Protein AF-A0A537V758-F1 (afdb_monomer_lite)

Radius of gyration: 15.3 Å; chains: 1; bounding box: 32×19×49 Å

pLDDT: mean 82.53, std 11.65, range [51.62, 93.31]

Secondary structure (DSSP, 8-state):
-HHHHHHHHHSHHHHHT--S-HHHHHHHHHHHHTTSS--HHHHHHHHHHHHHHIIIIIHHHHHTS--PPP-

Foldseek 3Di:
DLVVLLCQCLPPVNVVVVPDDNVVSVVLSVCCVVVVDDPPVVSVVSNVVSVCCVVPVVVVVVVPPDDDPDD

Structure (mmCIF, N/CA/C/O backbone):
data_AF-A0A537V758-F1
#
_entry.id   AF-A0A537V758-F1
#
loop_
_atom_site.group_PDB
_atom_site.id
_atom_site.type_symbol
_atom_site.label_atom_id
_atom_site.label_alt_id
_atom_site.label_comp_id
_atom_site.label_asym_id
_atom_site.label_entity_id
_atom_site.label_seq_id
_atom_site.pdbx_PDB_ins_code
_atom_site.Cartn_x
_atom_site.Cartn_y
_atom_site.Cartn_z
_atom_site.occupancy
_atom_site.B_iso_or_equiv
_atom_site.auth_seq_id
_atom_site.auth_comp_id
_atom_site.auth_asym_id
_atom_site.auth_atom_id
_atom_site.pdbx_PDB_model_num
ATOM 1 N N . LEU A 1 1 ? 5.629 8.414 7.569 1.00 63.59 1 LEU A N 1
ATOM 2 C CA . LEU A 1 1 ? 5.652 6.931 7.461 1.00 63.59 1 LEU A CA 1
ATOM 3 C C . LEU A 1 1 ? 4.392 6.365 6.815 1.00 63.59 1 LEU A C 1
ATOM 5 O O . LEU A 1 1 ? 4.538 5.602 5.874 1.00 63.59 1 LEU A O 1
ATOM 9 N N . ARG A 1 2 ? 3.181 6.739 7.257 1.00 70.00 2 ARG A N 1
ATOM 10 C CA . ARG A 1 2 ? 1.927 6.250 6.650 1.00 70.00 2 ARG A CA 1
ATOM 11 C C . ARG A 1 2 ? 1.854 6.487 5.132 1.00 70.00 2 ARG A C 1
ATOM 13 O O . ARG A 1 2 ? 1.591 5.542 4.406 1.00 70.00 2 ARG A O 1
ATOM 20 N N . GLU A 1 3 ? 2.134 7.703 4.667 1.00 75.50 3 GLU A N 1
ATOM 21 C CA . GLU A 1 3 ? 2.147 8.048 3.231 1.00 75.50 3 GLU A CA 1
ATOM 22 C C . GLU A 1 3 ? 3.141 7.197 2.434 1.00 75.50 3 GLU A C 1
ATOM 24 O O . GLU A 1 3 ? 2.746 6.512 1.502 1.00 75.50 3 GLU A O 1
ATOM 29 N N . LEU A 1 4 ? 4.390 7.103 2.903 1.00 80.75 4 LEU A N 1
ATOM 30 C CA . LEU A 1 4 ? 5.409 6.249 2.289 1.00 80.75 4 LEU A CA 1
ATOM 31 C C . LEU A 1 4 ? 4.963 4.779 2.186 1.00 80.75 4 LEU A C 1
ATOM 33 O O . LEU A 1 4 ? 5.231 4.125 1.183 1.00 80.75 4 LEU A O 1
ATOM 37 N N . ALA A 1 5 ? 4.278 4.250 3.205 1.00 82.50 5 ALA A N 1
ATOM 38 C CA . ALA A 1 5 ? 3.750 2.888 3.178 1.00 82.50 5 ALA A CA 1
ATOM 39 C C . ALA A 1 5 ? 2.590 2.732 2.177 1.00 82.50 5 ALA A C 1
ATOM 41 O O . ALA A 1 5 ? 2.519 1.706 1.504 1.00 82.50 5 ALA A O 1
ATOM 42 N N . HIS A 1 6 ? 1.718 3.738 2.040 1.00 85.69 6 HIS A N 1
ATOM 43 C CA . HIS A 1 6 ? 0.690 3.759 0.995 1.00 85.69 6 HIS A CA 1
ATOM 44 C C . HIS A 1 6 ? 1.324 3.765 -0.397 1.00 85.69 6 HIS A C 1
ATOM 46 O O . HIS A 1 6 ? 1.006 2.894 -1.202 1.00 85.69 6 HIS A O 1
ATOM 52 N N . ASP A 1 7 ? 2.253 4.681 -0.656 1.00 86.12 7 ASP A N 1
ATOM 53 C CA . ASP A 1 7 ? 2.893 4.819 -1.967 1.00 86.12 7 ASP A CA 1
ATOM 54 C C . ASP A 1 7 ? 3.719 3.583 -2.329 1.00 86.12 7 ASP A C 1
ATOM 56 O O . ASP A 1 7 ? 3.756 3.154 -3.481 1.00 86.12 7 ASP A O 1
ATOM 60 N N . THR A 1 8 ? 4.357 2.964 -1.336 1.00 87.88 8 THR A N 1
ATOM 61 C CA . THR A 1 8 ? 5.161 1.759 -1.550 1.00 87.88 8 THR A CA 1
ATOM 62 C C . THR A 1 8 ? 4.275 0.550 -1.850 1.00 87.88 8 THR A C 1
ATOM 64 O O . THR A 1 8 ? 4.481 -0.115 -2.860 1.00 87.88 8 THR A O 1
ATOM 67 N N . LEU A 1 9 ? 3.259 0.287 -1.019 1.00 88.19 9 LEU A N 1
ATOM 68 C CA . LEU A 1 9 ? 2.444 -0.932 -1.104 1.00 88.19 9 LEU A CA 1
ATOM 69 C C . LEU A 1 9 ? 1.298 -0.863 -2.122 1.00 88.19 9 LEU A C 1
ATOM 71 O O . LEU A 1 9 ? 0.798 -1.901 -2.553 1.00 88.19 9 LEU A O 1
ATOM 75 N N . LEU A 1 10 ? 0.840 0.339 -2.476 1.00 88.94 10 LEU A N 1
ATOM 76 C CA . LEU A 1 10 ? -0.211 0.566 -3.477 1.00 88.94 10 LEU A CA 1
ATOM 77 C C . LEU A 1 10 ? 0.329 1.195 -4.767 1.00 88.94 10 LEU A C 1
ATOM 79 O O . LEU A 1 10 ? -0.446 1.445 -5.694 1.00 88.94 10 LEU A O 1
ATOM 83 N N . GLY A 1 11 ? 1.639 1.438 -4.828 1.00 86.81 11 GLY A N 1
ATOM 84 C CA . GLY A 1 11 ? 2.321 1.955 -6.005 1.00 86.81 11 GLY A CA 1
ATOM 85 C C . GLY A 1 11 ? 2.203 1.028 -7.211 1.00 86.81 11 GLY A C 1
ATOM 86 O O . GLY A 1 11 ? 1.897 -0.161 -7.100 1.00 86.81 11 GLY A O 1
ATOM 87 N N . GLN A 1 12 ? 2.462 1.589 -8.389 1.00 84.81 12 GLN A N 1
ATOM 88 C CA . GLN A 1 12 ? 2.365 0.881 -9.664 1.00 84.81 12 GLN A CA 1
ATOM 89 C C . GLN A 1 12 ? 3.176 -0.435 -9.710 1.00 84.81 12 GLN A C 1
ATOM 91 O O . GLN A 1 12 ? 2.565 -1.447 -10.054 1.00 84.81 12 GLN A O 1
ATOM 96 N N . PRO A 1 13 ? 4.449 -0.500 -9.257 1.00 83.69 13 PRO A N 1
ATOM 97 C CA . PRO A 1 13 ? 5.229 -1.746 -9.284 1.00 83.69 13 PRO A CA 1
ATOM 98 C C . PRO A 1 13 ? 4.586 -2.882 -8.471 1.00 83.69 13 PRO A C 1
ATOM 100 O O . PRO A 1 13 ? 4.476 -4.020 -8.927 1.00 83.69 13 PRO A O 1
ATOM 103 N N . ALA A 1 14 ? 4.073 -2.559 -7.279 1.00 85.44 14 ALA A N 1
ATOM 104 C CA . ALA A 1 14 ? 3.389 -3.518 -6.413 1.00 85.44 14 ALA A CA 1
ATOM 105 C C . ALA A 1 14 ? 2.085 -4.043 -7.044 1.00 85.44 14 ALA A C 1
ATOM 107 O O . ALA A 1 14 ? 1.728 -5.212 -6.873 1.00 85.44 14 ALA A O 1
ATOM 108 N N . ARG A 1 15 ? 1.371 -3.187 -7.790 1.00 86.00 15 ARG A N 1
ATOM 109 C CA . ARG A 1 15 ? 0.125 -3.547 -8.484 1.00 86.00 15 ARG A CA 1
ATOM 110 C C . ARG A 1 15 ? 0.374 -4.400 -9.722 1.00 86.00 15 ARG A C 1
ATOM 112 O O . ARG A 1 15 ? -0.367 -5.355 -9.934 1.00 86.00 15 ARG A O 1
ATOM 119 N N . GLU A 1 16 ? 1.391 -4.071 -10.511 1.00 87.69 16 GLU A N 1
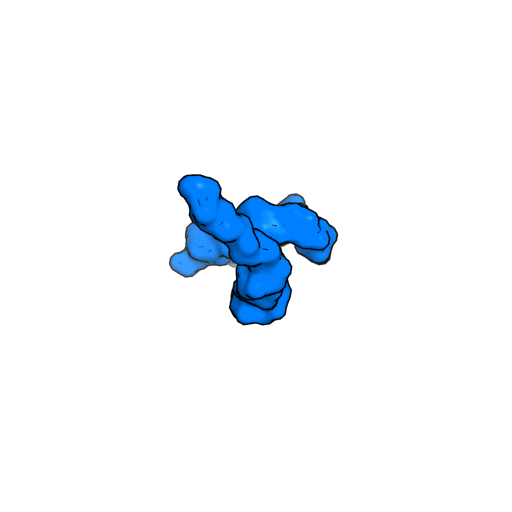ATOM 120 C CA . GLU A 1 16 ? 1.755 -4.801 -11.733 1.00 87.69 16 GLU A CA 1
ATOM 121 C C . GLU A 1 16 ? 2.206 -6.231 -11.433 1.00 87.69 16 GLU A C 1
ATOM 123 O O . GLU A 1 16 ? 1.846 -7.155 -12.159 1.00 87.69 16 GLU A O 1
ATOM 128 N N . ARG A 1 17 ? 2.897 -6.439 -10.305 1.00 87.44 17 ARG A N 1
ATOM 129 C CA . ARG A 1 17 ? 3.254 -7.778 -9.815 1.00 87.44 17 ARG A CA 1
ATOM 130 C C . ARG A 1 17 ? 2.047 -8.674 -9.518 1.00 87.44 17 ARG A C 1
ATOM 132 O O . ARG A 1 17 ? 2.172 -9.892 -9.578 1.00 87.44 17 ARG A O 1
ATOM 139 N N . GLY A 1 18 ? 0.907 -8.110 -9.110 1.00 87.00 18 GLY A N 1
ATOM 140 C CA . GLY A 1 18 ? -0.303 -8.875 -8.772 1.00 87.00 18 GLY A CA 1
ATOM 141 C C . GLY A 1 18 ? -0.202 -9.781 -7.530 1.00 87.00 18 GLY A C 1
ATOM 142 O O . GLY A 1 18 ? -1.127 -10.543 -7.259 1.00 87.00 18 GLY A O 1
ATOM 143 N N . ILE A 1 19 ? 0.888 -9.704 -6.755 1.00 87.00 19 ILE A N 1
ATOM 144 C CA . ILE A 1 19 ? 1.131 -10.555 -5.570 1.00 87.00 19 ILE A CA 1
ATOM 145 C C . ILE A 1 19 ? 0.286 -10.102 -4.372 1.00 87.00 19 ILE A C 1
ATOM 147 O O . ILE A 1 19 ? -0.151 -10.911 -3.553 1.00 87.00 19 ILE A O 1
ATOM 151 N N . MET A 1 20 ? 0.037 -8.797 -4.264 1.00 88.62 20 MET A N 1
ATOM 152 C CA . MET A 1 20 ? -0.747 -8.205 -3.185 1.00 88.62 20 MET A CA 1
ATOM 153 C C . MET A 1 20 ? -2.113 -7.768 -3.704 1.00 88.62 20 MET A C 1
ATOM 155 O O . MET A 1 20 ? -2.222 -7.179 -4.775 1.00 88.62 20 MET A O 1
ATOM 159 N N . ARG A 1 21 ? -3.170 -8.004 -2.917 1.00 90.38 21 ARG A N 1
ATOM 160 C CA . ARG A 1 21 ? -4.513 -7.483 -3.214 1.00 90.38 21 ARG A CA 1
ATOM 161 C C . ARG A 1 21 ? -4.612 -6.016 -2.773 1.00 90.38 21 ARG A C 1
ATOM 163 O O . ARG A 1 21 ? -4.683 -5.783 -1.561 1.00 90.38 21 ARG A O 1
ATOM 170 N N . PRO A 1 22 ? -4.699 -5.036 -3.694 1.00 89.38 22 PRO A N 1
ATOM 171 C CA . PRO A 1 22 ? -4.622 -3.615 -3.342 1.00 89.38 22 PRO A CA 1
ATOM 172 C C . PRO A 1 22 ? -5.738 -3.175 -2.391 1.00 89.38 22 PRO A C 1
ATOM 174 O O . PRO A 1 22 ? -5.506 -2.385 -1.482 1.00 89.38 22 PRO A O 1
ATOM 177 N N . ASP A 1 23 ? -6.945 -3.722 -2.553 1.00 92.19 23 ASP A N 1
ATOM 178 C CA . ASP A 1 23 ? -8.085 -3.398 -1.687 1.00 92.19 23 ASP A CA 1
ATOM 179 C C . ASP A 1 23 ? -7.870 -3.865 -0.244 1.00 92.19 23 ASP A C 1
ATOM 181 O O . ASP A 1 23 ? -8.250 -3.179 0.705 1.00 92.19 23 ASP A O 1
ATOM 185 N N . TYR A 1 24 ? -7.231 -5.024 -0.067 1.00 91.69 24 TYR A N 1
ATOM 186 C CA . TYR A 1 24 ? -6.936 -5.558 1.259 1.00 91.69 24 TYR A CA 1
ATOM 187 C C . TYR A 1 24 ? -5.827 -4.762 1.951 1.00 91.69 24 TYR A C 1
ATOM 189 O O . TYR A 1 24 ? -5.944 -4.428 3.129 1.00 91.69 24 TYR A O 1
ATOM 197 N N . VAL A 1 25 ? -4.782 -4.407 1.203 1.00 91.88 25 VAL A N 1
ATOM 198 C CA . VAL A 1 25 ? -3.685 -3.561 1.688 1.00 91.88 25 VAL A CA 1
ATOM 199 C C . VAL A 1 25 ? -4.199 -2.177 2.090 1.00 91.88 25 VAL A C 1
ATOM 201 O O . VAL A 1 25 ? -3.877 -1.702 3.177 1.00 91.88 25 VAL A O 1
ATOM 204 N N . ARG A 1 26 ? -5.060 -1.559 1.270 1.00 91.75 26 ARG A N 1
ATOM 205 C CA . ARG A 1 26 ? -5.687 -0.264 1.575 1.00 91.75 26 ARG A CA 1
ATOM 206 C C . ARG A 1 26 ? -6.468 -0.320 2.882 1.00 91.75 26 ARG A C 1
ATOM 208 O O . ARG A 1 26 ? -6.235 0.492 3.766 1.00 91.75 26 ARG A O 1
ATOM 215 N N . ARG A 1 27 ? -7.299 -1.351 3.055 1.00 92.38 27 ARG A N 1
ATOM 216 C CA . ARG A 1 27 ? -8.053 -1.559 4.294 1.00 92.38 27 ARG A CA 1
ATOM 217 C C . ARG A 1 27 ? -7.144 -1.700 5.521 1.00 92.38 27 ARG A C 1
ATOM 219 O O . ARG A 1 27 ? -7.459 -1.139 6.565 1.00 92.38 27 ARG A O 1
ATOM 226 N N . LEU A 1 28 ? -6.034 -2.436 5.421 1.00 91.50 28 LEU A N 1
ATOM 227 C CA . LEU A 1 28 ? -5.071 -2.565 6.526 1.00 91.50 28 LEU A CA 1
ATOM 228 C C . LEU A 1 28 ? -4.447 -1.215 6.898 1.00 91.50 28 LEU A C 1
ATOM 230 O O . LEU A 1 28 ? -4.307 -0.914 8.084 1.00 91.50 28 LEU A O 1
ATOM 234 N N . LEU A 1 29 ? -4.083 -0.418 5.893 1.00 90.56 29 LEU A N 1
ATOM 235 C CA . LEU A 1 29 ? -3.507 0.911 6.078 1.00 90.56 29 LEU A CA 1
ATOM 236 C C . LEU A 1 29 ? -4.518 1.893 6.687 1.00 90.56 29 LEU A C 1
ATOM 238 O O . LEU A 1 29 ? -4.158 2.640 7.596 1.00 90.56 29 LEU A O 1
ATOM 242 N N . ASP A 1 30 ? -5.778 1.844 6.252 1.00 91.06 30 ASP A N 1
ATOM 243 C CA . ASP A 1 30 ? -6.860 2.683 6.776 1.00 91.06 30 ASP A CA 1
ATOM 244 C C . ASP A 1 30 ? -7.202 2.312 8.228 1.00 91.06 30 ASP A C 1
ATOM 246 O O . ASP A 1 30 ? -7.239 3.182 9.097 1.00 91.06 30 ASP A O 1
ATOM 250 N N . GLU A 1 31 ? -7.373 1.016 8.530 1.00 91.94 31 GLU A N 1
ATOM 251 C CA . GLU A 1 31 ? -7.648 0.536 9.894 1.00 91.94 31 GLU A CA 1
ATOM 252 C C . GLU A 1 31 ? -6.501 0.883 10.864 1.00 91.94 31 GLU A C 1
ATOM 254 O O . GLU A 1 31 ? -6.756 1.250 12.018 1.00 91.94 31 GLU A O 1
ATOM 259 N N . HIS A 1 32 ? -5.248 0.801 10.394 1.00 88.12 32 HIS A N 1
ATOM 260 C CA . HIS A 1 32 ? -4.061 1.184 11.160 1.00 88.12 32 HIS A CA 1
ATOM 261 C C . HIS A 1 32 ? -3.959 2.700 11.360 1.00 88.12 32 HIS A C 1
ATOM 263 O O . HIS A 1 32 ? -3.713 3.150 12.478 1.00 88.12 32 HIS A O 1
ATOM 269 N N . GLY A 1 33 ? -4.180 3.489 10.304 1.00 86.38 33 GLY A N 1
ATOM 270 C CA . GLY A 1 33 ? -4.135 4.951 10.352 1.00 86.38 33 GLY A CA 1
ATOM 271 C C . GLY A 1 33 ? -5.240 5.559 11.216 1.00 86.38 33 GLY A C 1
ATOM 272 O O . GLY A 1 33 ? -5.008 6.562 11.882 1.00 86.38 33 GLY A O 1
ATOM 273 N N . ALA A 1 34 ? -6.409 4.920 11.263 1.00 87.88 34 ALA A N 1
ATOM 274 C CA . ALA A 1 34 ? -7.515 5.309 12.133 1.00 87.88 34 ALA A CA 1
ATOM 275 C C . ALA A 1 34 ? -7.326 4.869 13.600 1.00 87.88 34 ALA A C 1
ATOM 277 O O . ALA A 1 34 ? -8.185 5.146 14.433 1.00 87.88 34 ALA A O 1
ATOM 278 N N . GLY A 1 35 ? -6.257 4.130 13.930 1.00 84.88 35 GLY A N 1
ATOM 279 C CA . GLY A 1 35 ? -6.018 3.605 15.281 1.00 84.88 35 GLY A CA 1
ATOM 280 C C . GLY A 1 35 ? -7.022 2.534 15.729 1.00 84.88 35 GLY A C 1
ATOM 281 O O . GLY A 1 35 ? -6.991 2.101 16.877 1.00 84.88 35 GLY A O 1
ATOM 282 N N . THR A 1 36 ? -7.902 2.082 14.832 1.00 81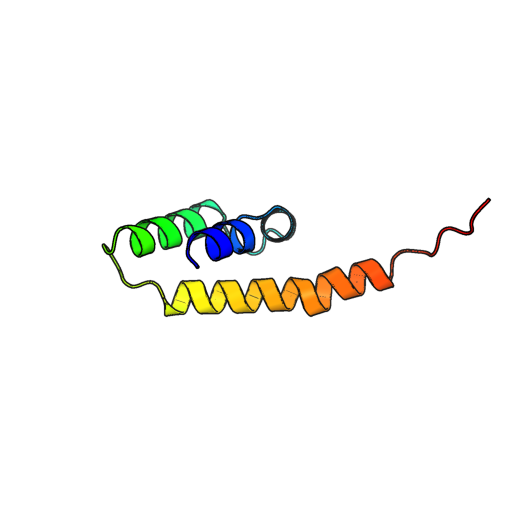.69 36 THR A N 1
ATOM 283 C CA . THR A 1 36 ? -8.966 1.112 15.141 1.00 81.69 36 THR A CA 1
ATOM 284 C C . THR A 1 36 ? -8.422 -0.290 15.395 1.00 81.69 36 THR A C 1
ATOM 286 O O . THR A 1 36 ? -8.985 -1.041 16.192 1.00 81.69 36 THR A O 1
ATOM 289 N N . ARG A 1 37 ? -7.319 -0.655 14.727 1.00 84.69 37 ARG A N 1
ATOM 290 C CA . ARG A 1 37 ? -6.610 -1.924 14.917 1.00 84.69 37 ARG A CA 1
ATOM 291 C C . ARG A 1 37 ? -5.113 -1.766 14.701 1.00 84.69 37 ARG A C 1
ATOM 293 O O . ARG A 1 37 ? -4.659 -1.067 13.798 1.00 84.69 37 ARG A O 1
ATOM 300 N N . ASN A 1 38 ? -4.332 -2.490 15.497 1.00 83.88 38 ASN A N 1
ATOM 301 C CA . ASN A 1 38 ? -2.890 -2.549 15.313 1.00 83.88 38 AS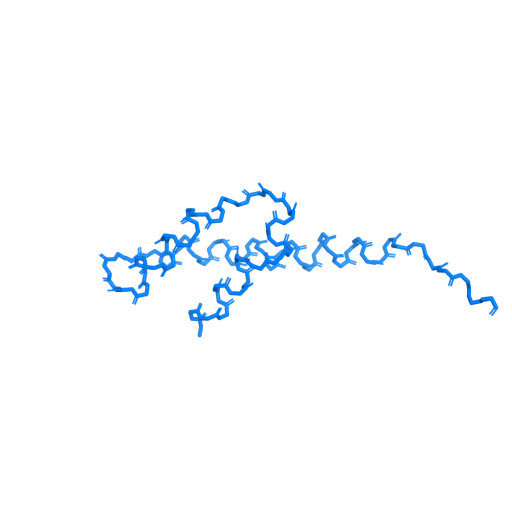N A CA 1
ATOM 3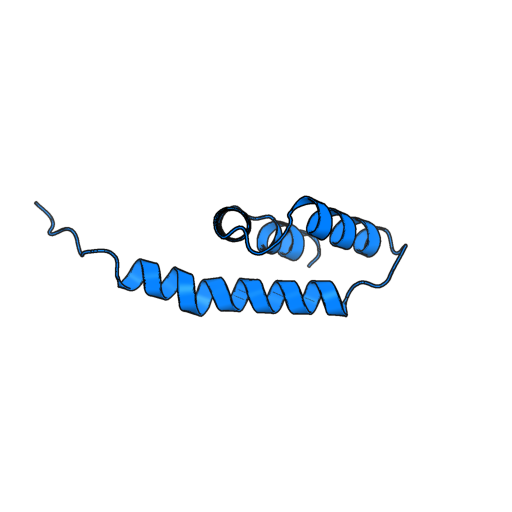02 C C . ASN A 1 38 ? -2.531 -3.586 14.236 1.00 83.88 38 ASN A C 1
ATOM 304 O O . ASN A 1 38 ? -2.516 -4.787 14.497 1.00 83.88 38 ASN A O 1
ATOM 308 N N . HIS A 1 39 ? -2.214 -3.107 13.031 1.00 89.00 39 HIS A N 1
ATOM 309 C CA . HIS A 1 39 ? -1.717 -3.931 11.921 1.00 89.00 39 HIS A CA 1
ATOM 310 C C . HIS A 1 39 ? -0.215 -3.760 11.661 1.00 89.00 39 HIS A C 1
ATOM 312 O O . HIS A 1 39 ? 0.250 -4.136 10.585 1.00 89.00 39 HIS A O 1
ATOM 318 N N 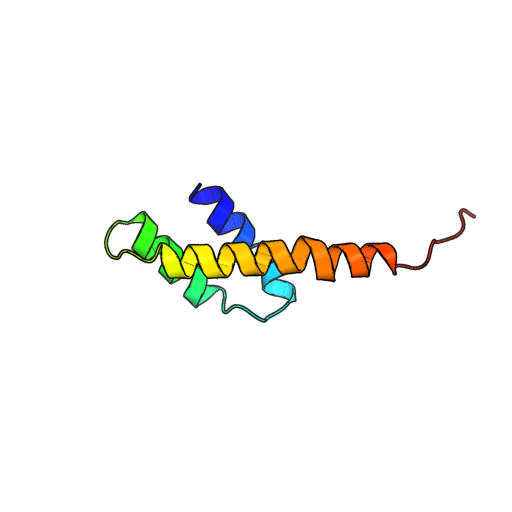. HIS A 1 40 ? 0.555 -3.220 12.618 1.00 87.50 40 HIS A N 1
ATOM 319 C CA . HIS A 1 40 ? 1.957 -2.845 12.388 1.00 87.50 40 HIS A CA 1
ATOM 320 C C . HIS A 1 40 ? 2.796 -4.004 11.826 1.00 87.50 40 HIS A C 1
ATOM 322 O O . HIS A 1 40 ? 3.491 -3.818 10.836 1.00 87.50 40 HIS A O 1
ATOM 328 N N . THR A 1 41 ? 2.682 -5.218 12.383 1.00 89.56 41 THR A N 1
ATOM 329 C CA . THR A 1 41 ? 3.487 -6.376 11.961 1.00 89.56 41 THR A CA 1
ATOM 330 C C . THR A 1 41 ? 3.165 -6.801 10.534 1.00 89.56 41 THR A C 1
ATOM 332 O O . THR A 1 41 ? 4.062 -7.133 9.768 1.00 89.56 41 THR A O 1
ATOM 335 N N . ARG A 1 42 ? 1.879 -6.772 10.161 1.00 91.38 42 ARG A N 1
ATOM 336 C CA . ARG A 1 42 ? 1.426 -7.143 8.813 1.00 91.38 42 ARG A CA 1
ATOM 337 C C . ARG A 1 42 ? 1.896 -6.121 7.789 1.00 91.38 42 ARG A C 1
ATOM 339 O O . ARG A 1 42 ? 2.443 -6.498 6.762 1.00 91.38 42 ARG A O 1
ATOM 346 N N . LEU A 1 43 ? 1.710 -4.838 8.092 1.00 91.19 43 LEU A N 1
ATOM 347 C CA . LEU A 1 43 ? 2.153 -3.745 7.232 1.00 91.19 43 LEU A CA 1
ATOM 348 C C . LEU A 1 43 ? 3.674 -3.731 7.082 1.00 91.19 43 LEU A C 1
ATOM 350 O O . LEU A 1 43 ? 4.167 -3.558 5.975 1.00 91.19 43 LEU A O 1
ATOM 354 N N . TRP A 1 44 ? 4.409 -3.987 8.164 1.00 91.31 44 TRP A N 1
ATOM 355 C CA . TRP A 1 44 ? 5.862 -4.102 8.130 1.00 91.31 44 TRP A CA 1
ATOM 356 C C . TRP A 1 44 ? 6.335 -5.270 7.259 1.00 91.31 44 TRP A C 1
ATOM 358 O O . TRP A 1 44 ? 7.206 -5.083 6.417 1.00 91.31 44 TRP A O 1
ATOM 368 N N . ALA A 1 45 ? 5.729 -6.454 7.397 1.00 92.38 45 ALA A N 1
ATOM 369 C CA . ALA A 1 45 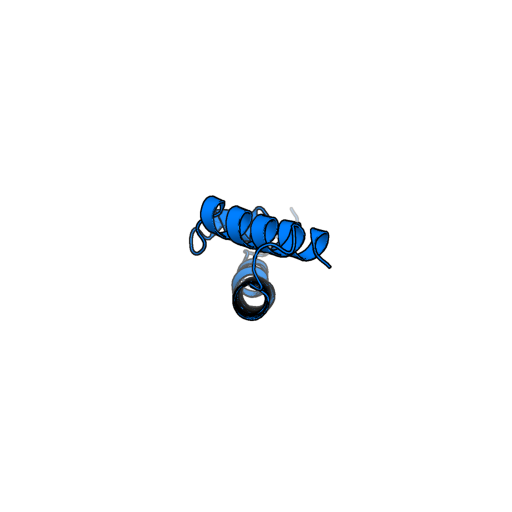? 6.066 -7.608 6.564 1.00 92.38 45 ALA A CA 1
ATOM 370 C C . ALA A 1 45 ? 5.818 -7.335 5.071 1.00 92.38 45 ALA A C 1
ATOM 372 O O . ALA A 1 45 ? 6.666 -7.655 4.241 1.00 92.38 45 ALA A O 1
ATOM 373 N N . LEU A 1 46 ? 4.690 -6.700 4.734 1.00 92.56 46 LEU A N 1
ATOM 374 C CA . LEU A 1 46 ? 4.388 -6.295 3.358 1.00 92.56 46 LEU A CA 1
ATOM 375 C C . LEU A 1 46 ? 5.387 -5.256 2.837 1.00 92.56 46 LEU A C 1
ATOM 377 O O . LEU A 1 46 ? 5.808 -5.340 1.687 1.00 92.56 46 LEU A O 1
ATOM 381 N N . LEU A 1 47 ? 5.788 -4.297 3.677 1.00 91.75 47 LEU A N 1
ATOM 382 C CA . LEU A 1 47 ? 6.754 -3.263 3.304 1.00 91.75 47 LEU A CA 1
ATOM 383 C C . LEU A 1 47 ? 8.120 -3.877 2.992 1.00 91.75 47 LEU A C 1
ATOM 385 O O . LEU A 1 47 ? 8.699 -3.592 1.949 1.00 91.75 47 LEU A O 1
ATOM 389 N N . MET A 1 48 ? 8.606 -4.755 3.868 1.00 93.31 48 MET A N 1
ATOM 390 C CA . MET A 1 48 ? 9.871 -5.460 3.661 1.00 93.31 48 MET A CA 1
ATOM 391 C C . MET A 1 48 ? 9.835 -6.340 2.411 1.00 93.31 48 MET A C 1
ATOM 393 O O . MET A 1 48 ? 10.820 -6.394 1.679 1.00 93.31 48 MET A O 1
ATOM 397 N N . LEU A 1 49 ? 8.700 -6.989 2.140 1.00 92.12 49 LEU A N 1
ATOM 398 C CA . LEU A 1 49 ? 8.505 -7.776 0.927 1.00 92.12 49 LEU A CA 1
ATOM 399 C C . LEU A 1 49 ? 8.580 -6.909 -0.339 1.00 92.12 49 LEU A C 1
ATOM 401 O O . LEU A 1 49 ? 9.277 -7.272 -1.281 1.00 92.12 49 LEU A O 1
ATOM 405 N N . GLU A 1 50 ? 7.897 -5.762 -0.367 1.00 91.88 50 GLU A N 1
ATOM 406 C CA . GLU A 1 50 ? 7.937 -4.852 -1.521 1.00 91.88 50 GLU A CA 1
ATOM 407 C C . GLU A 1 50 ? 9.335 -4.270 -1.748 1.00 91.88 50 GLU A C 1
ATOM 409 O O . GLU A 1 50 ? 9.792 -4.190 -2.886 1.00 91.88 50 GLU A O 1
ATOM 414 N N . LEU A 1 51 ? 10.045 -3.905 -0.679 1.00 90.06 51 LEU A N 1
ATOM 415 C CA . LEU A 1 51 ? 11.428 -3.438 -0.787 1.00 90.06 51 LEU A CA 1
ATOM 416 C C . LEU A 1 51 ? 12.352 -4.532 -1.333 1.00 90.06 51 LEU A C 1
ATOM 418 O O . LEU A 1 51 ? 13.200 -4.246 -2.171 1.00 90.06 51 LEU A O 1
ATOM 422 N N . TRP A 1 52 ? 12.155 -5.786 -0.919 1.00 92.25 52 TRP A N 1
ATOM 423 C CA . TRP A 1 52 ? 12.900 -6.914 -1.473 1.00 92.25 52 TRP A CA 1
ATOM 424 C C . TRP A 1 52 ? 12.626 -7.102 -2.972 1.00 92.25 52 TRP A C 1
ATOM 426 O O . TRP A 1 52 ? 13.569 -7.289 -3.738 1.00 92.25 52 TRP A O 1
ATOM 436 N N . PHE A 1 53 ? 11.366 -6.987 -3.412 1.00 90.38 53 PHE A N 1
ATOM 437 C CA . PHE A 1 53 ? 11.037 -7.046 -4.839 1.00 90.38 53 PHE A CA 1
ATOM 438 C C . PHE A 1 53 ? 11.743 -5.957 -5.639 1.00 90.38 53 PHE A C 1
ATOM 440 O O . PHE A 1 53 ? 12.329 -6.257 -6.676 1.00 90.38 53 PHE A O 1
ATOM 447 N N . ARG A 1 54 ? 11.744 -4.720 -5.139 1.00 87.44 54 ARG A N 1
ATOM 448 C CA . ARG A 1 54 ? 12.427 -3.609 -5.809 1.00 87.44 54 ARG A CA 1
ATOM 449 C C . ARG A 1 54 ? 13.927 -3.869 -5.936 1.00 87.44 54 ARG A C 1
ATOM 451 O O . ARG A 1 54 ? 14.454 -3.838 -7.037 1.00 87.44 54 ARG A O 1
ATOM 458 N N . SER A 1 55 ? 14.585 -4.224 -4.833 1.00 88.75 55 SER A N 1
ATOM 459 C CA . SER A 1 55 ? 16.044 -4.392 -4.812 1.00 88.75 55 SER A CA 1
ATOM 460 C C . SER A 1 55 ? 16.568 -5.617 -5.562 1.00 88.75 55 SER A C 1
ATOM 462 O O . SER A 1 55 ? 17.738 -5.639 -5.928 1.00 88.75 55 SER A O 1
ATOM 464 N N . TRP A 1 56 ? 15.761 -6.668 -5.734 1.00 86.88 56 TRP A N 1
ATOM 465 C CA . TRP A 1 56 ? 16.262 -7.944 -6.266 1.00 86.88 56 TRP A CA 1
ATOM 466 C C . TRP A 1 56 ? 15.556 -8.435 -7.522 1.00 86.88 56 TRP A C 1
ATOM 468 O O . TRP A 1 56 ? 16.158 -9.192 -8.277 1.00 86.88 56 TRP A O 1
ATOM 478 N N . ILE A 1 57 ? 14.302 -8.050 -7.753 1.00 85.19 57 ILE A N 1
ATOM 479 C CA . ILE A 1 57 ? 13.544 -8.465 -8.938 1.00 85.19 57 ILE A CA 1
ATOM 480 C C . ILE A 1 57 ? 13.489 -7.328 -9.957 1.00 85.19 57 ILE A C 1
ATOM 482 O O . ILE A 1 57 ? 13.805 -7.566 -11.119 1.00 85.19 57 ILE A O 1
ATOM 486 N N . ASP A 1 58 ? 13.159 -6.105 -9.533 1.00 81.25 58 ASP A N 1
ATOM 487 C CA . ASP A 1 58 ? 13.071 -4.957 -10.449 1.00 81.25 58 ASP A CA 1
ATOM 488 C C . ASP A 1 58 ? 14.458 -4.483 -10.890 1.00 81.25 58 ASP A C 1
ATOM 490 O O . ASP A 1 58 ? 14.708 -4.387 -12.090 1.00 81.25 58 ASP A O 1
ATOM 494 N N . ASP A 1 59 ? 15.389 -4.298 -9.949 1.00 74.69 59 ASP A N 1
ATOM 495 C CA . ASP A 1 59 ? 16.772 -3.915 -10.272 1.00 74.69 59 ASP A CA 1
ATOM 496 C C . ASP A 1 59 ? 17.468 -4.979 -11.149 1.00 74.69 59 ASP A C 1
ATOM 498 O O . ASP A 1 59 ? 18.238 -4.658 -12.057 1.00 74.69 59 ASP A O 1
ATOM 502 N N . ALA A 1 60 ? 17.164 -6.266 -10.936 1.00 63.50 60 ALA A N 1
ATOM 503 C CA . ALA A 1 60 ? 17.667 -7.343 -11.790 1.00 63.50 60 ALA A CA 1
ATOM 504 C C . ALA A 1 60 ? 17.026 -7.332 -13.189 1.00 63.50 60 ALA A C 1
ATOM 506 O O . ALA A 1 60 ? 17.699 -7.640 -14.174 1.00 63.50 60 ALA A O 1
ATOM 507 N N . ALA A 1 61 ? 15.743 -6.970 -13.292 1.00 60.88 61 ALA A N 1
ATOM 508 C CA . ALA A 1 61 ? 15.056 -6.818 -14.570 1.00 60.88 61 ALA A CA 1
ATOM 509 C C . ALA A 1 61 ? 15.584 -5.613 -15.367 1.00 60.88 61 ALA A C 1
ATOM 511 O O . ALA A 1 61 ? 15.736 -5.715 -16.585 1.00 60.88 61 ALA A O 1
ATOM 512 N N . GLU A 1 62 ? 15.924 -4.506 -14.699 1.00 60.06 62 GLU A N 1
ATOM 513 C CA . GLU A 1 62 ? 16.531 -3.329 -15.331 1.00 60.06 62 GLU A CA 1
ATOM 514 C C . GLU A 1 62 ? 17.954 -3.628 -15.826 1.00 60.06 62 GLU A C 1
ATOM 516 O O . GLU A 1 62 ? 18.298 -3.298 -16.961 1.00 60.06 62 GLU A O 1
ATOM 521 N N . ALA A 1 63 ? 18.754 -4.354 -15.039 1.00 60.03 63 ALA A N 1
ATOM 522 C CA . ALA A 1 63 ? 20.087 -4.799 -15.450 1.00 60.03 63 ALA A CA 1
ATOM 523 C C . ALA A 1 63 ? 20.068 -5.786 -16.637 1.00 60.03 63 ALA A C 1
ATOM 525 O O . ALA A 1 63 ? 21.027 -5.846 -17.408 1.00 60.03 63 ALA A O 1
ATOM 526 N N . ALA A 1 64 ? 18.992 -6.563 -16.792 1.00 59.56 64 ALA A N 1
ATOM 527 C CA . ALA A 1 64 ? 18.817 -7.516 -17.889 1.00 59.56 64 ALA A CA 1
ATOM 528 C C . ALA A 1 64 ? 18.214 -6.895 -19.164 1.00 59.56 64 ALA A C 1
ATOM 530 O O . ALA A 1 64 ? 18.144 -7.573 -20.196 1.00 59.56 64 ALA A O 1
ATOM 531 N N . ALA A 1 65 ? 17.776 -5.631 -19.128 1.00 60.28 65 ALA A N 1
ATOM 532 C CA . ALA A 1 65 ? 17.260 -4.953 -20.309 1.00 60.28 65 ALA A CA 1
ATOM 533 C C . ALA A 1 65 ? 18.378 -4.820 -21.364 1.00 60.28 65 ALA A C 1
ATOM 535 O O . ALA A 1 65 ? 19.490 -4.398 -21.036 1.00 60.28 65 ALA A O 1
ATOM 536 N N . PRO A 1 66 ? 18.130 -5.177 -22.640 1.00 58.94 66 PRO A N 1
ATOM 537 C CA . PRO A 1 66 ? 19.164 -5.112 -23.659 1.00 58.94 66 PRO A CA 1
ATOM 538 C C . PRO A 1 66 ? 19.651 -3.668 -23.793 1.00 58.94 66 PRO A C 1
ATOM 540 O O . PRO A 1 66 ? 18.861 -2.764 -24.080 1.00 58.94 66 PRO A O 1
ATOM 543 N N . VAL A 1 67 ? 20.960 -3.464 -23.609 1.00 64.56 67 VAL A N 1
ATOM 544 C CA . VAL A 1 67 ? 21.643 -2.215 -23.959 1.00 64.56 67 VAL A CA 1
ATOM 545 C C . VAL A 1 67 ? 21.287 -1.911 -25.408 1.00 64.56 67 VAL A C 1
ATOM 547 O O . VAL A 1 67 ? 21.764 -2.580 -26.324 1.00 64.56 67 VAL A O 1
ATOM 550 N N . ARG A 1 68 ? 20.410 -0.928 -25.630 1.00 61.44 68 ARG A N 1
ATOM 551 C CA . ARG A 1 68 ? 20.180 -0.416 -26.979 1.00 61.44 68 ARG A CA 1
ATOM 552 C C . ARG A 1 68 ? 21.481 0.255 -27.412 1.00 61.44 68 ARG A C 1
ATOM 554 O O . ARG A 1 68 ? 21.866 1.231 -26.762 1.00 61.44 68 ARG A O 1
ATOM 561 N N . PRO A 1 69 ? 22.161 -0.217 -28.467 1.00 51.62 69 PRO A N 1
ATOM 562 C CA . PRO A 1 69 ? 23.271 0.543 -29.011 1.00 51.62 69 PRO A CA 1
ATOM 563 C C . PRO A 1 69 ? 22.731 1.896 -29.486 1.00 51.62 69 PRO A C 1
ATOM 565 O O . PRO A 1 69 ? 21.677 1.964 -30.124 1.00 51.62 69 PRO A O 1
ATOM 568 N N . ALA A 1 70 ? 23.418 2.974 -29.107 1.00 56.28 70 ALA A N 1
ATOM 569 C CA . ALA A 1 70 ? 23.159 4.297 -29.654 1.00 56.28 70 ALA A CA 1
ATOM 570 C C . ALA A 1 70 ? 23.384 4.235 -31.173 1.00 56.28 70 ALA A C 1
ATOM 572 O O . ALA A 1 70 ? 24.444 3.788 -31.613 1.00 56.28 70 ALA A O 1
ATOM 573 N N . ALA A 1 71 ? 22.349 4.593 -31.935 1.00 56.03 71 ALA A N 1
ATOM 574 C CA . ALA A 1 71 ? 22.403 4.740 -33.387 1.00 56.03 71 ALA A CA 1
ATOM 575 C C . ALA A 1 71 ? 23.087 6.054 -33.778 1.00 56.03 71 ALA A C 1
ATOM 577 O O . ALA A 1 71 ? 22.943 7.033 -33.007 1.00 56.03 71 ALA A O 1
#

Sequence (71 aa):
LRELAHDTLLGQPARERGIMRPDYVRRLLDEHGAGTRNHHTRLWALLMLELWFRSWIDDAAEAAAPVRPAA